Protein AF-A0A2V6JCZ1-F1 (afdb_monomer_lite)

pLDDT: mean 81.96, std 17.06, range [50.84, 98.12]

Secondary structure (DSSP, 8-state):
--S----HHHHHHHS-TT--------HHHHHHHHHHHT--------SSSS------

Radius of gyration: 14.43 Å; chains: 1; bounding box: 28×33×33 Å

Sequence (56 aa):
QKNGNVDPQEMYQVFNMGIGMVAIVAEEKAQRAISMLGAKRIGRVERGTGKVRLEF

Foldseek 3Di:
DPPDPAPPVRCVVPDVPPDPDDDDDDPVCVVVCCVVVVDDDDDHDDDDDPDDDDDD

Structure (mmCIF, N/CA/C/O backbone):
data_AF-A0A2V6JCZ1-F1
#
_entry.id   AF-A0A2V6JCZ1-F1
#
loop_
_atom_site.group_PDB
_atom_site.id
_atom_site.type_symbol
_atom_site.label_atom_id
_atom_site.label_alt_id
_atom_site.label_comp_id
_atom_site.label_asym_id
_atom_site.label_entity_id
_atom_site.label_seq_id
_atom_site.pdbx_PDB_ins_code
_atom_site.Cartn_x
_atom_site.Cartn_y
_atom_site.Cartn_z
_atom_site.occupancy
_atom_site.B_iso_or_equiv
_atom_site.auth_seq_id
_atom_site.auth_comp_id
_atom_site.auth_asym_id
_atom_site.auth_atom_id
_atom_site.pdbx_PDB_model_num
ATOM 1 N N . GLN A 1 1 ? 12.733 -15.054 -13.063 1.00 52.47 1 GLN A N 1
ATOM 2 C CA . GLN A 1 1 ? 14.167 -14.747 -13.262 1.00 52.47 1 GLN A CA 1
ATOM 3 C C . GLN A 1 1 ? 14.947 -15.788 -14.089 1.00 52.47 1 GLN A C 1
ATOM 5 O O . GLN A 1 1 ? 16.142 -15.605 -14.236 1.00 52.47 1 GLN A O 1
ATOM 10 N N . LYS A 1 2 ? 14.350 -16.857 -14.658 1.00 53.47 2 LYS A N 1
ATOM 11 C CA . LYS A 1 2 ? 15.139 -17.905 -15.353 1.00 53.47 2 LYS A CA 1
ATOM 12 C C . LYS A 1 2 ? 15.152 -17.890 -16.891 1.00 53.47 2 LYS A C 1
ATOM 14 O O . LYS A 1 2 ? 15.958 -18.617 -17.447 1.00 53.47 2 LYS A O 1
ATOM 19 N N . ASN A 1 3 ? 14.359 -17.059 -17.580 1.00 50.84 3 ASN A N 1
ATOM 20 C CA . ASN A 1 3 ? 14.259 -17.134 -19.053 1.00 50.84 3 ASN A CA 1
ATOM 21 C C . ASN A 1 3 ? 14.403 -15.797 -19.805 1.00 50.84 3 ASN A C 1
ATOM 23 O O . ASN A 1 3 ? 14.140 -15.743 -21.000 1.00 50.84 3 ASN A O 1
ATOM 27 N N . GLY A 1 4 ? 14.830 -14.724 -19.145 1.00 53.81 4 GLY A N 1
ATOM 28 C CA . GLY A 1 4 ? 15.071 -13.448 -19.811 1.00 53.81 4 GLY A CA 1
ATOM 29 C C . 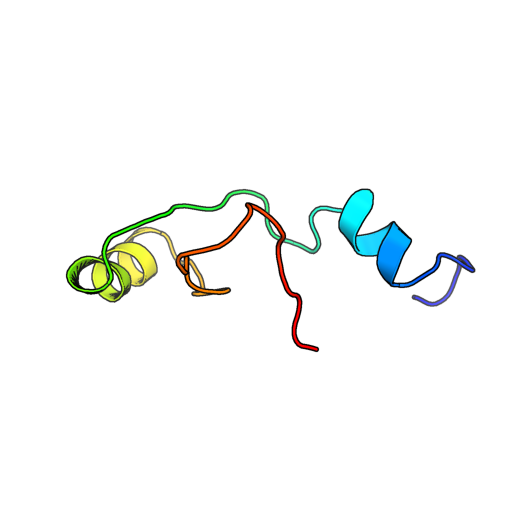GLY A 1 4 ? 16.159 -12.704 -19.069 1.00 53.81 4 GLY A C 1
ATOM 30 O O . GLY A 1 4 ? 16.065 -12.552 -17.854 1.00 53.81 4 GLY A O 1
ATOM 31 N N . ASN A 1 5 ? 17.192 -12.289 -19.791 1.00 53.56 5 ASN A N 1
ATOM 32 C CA . ASN A 1 5 ? 18.331 -11.522 -19.296 1.00 53.56 5 ASN A CA 1
ATOM 33 C C . ASN A 1 5 ? 17.910 -10.062 -19.020 1.00 53.56 5 ASN A C 1
ATOM 35 O O . ASN A 1 5 ? 18.479 -9.133 -19.579 1.00 53.56 5 ASN A O 1
ATOM 39 N N . VAL A 1 6 ? 16.826 -9.888 -18.261 1.00 58.16 6 VAL A N 1
ATOM 40 C CA . VAL A 1 6 ? 16.216 -8.596 -17.939 1.00 58.16 6 VAL A CA 1
ATOM 41 C C . VAL A 1 6 ? 16.876 -8.094 -16.665 1.00 58.16 6 VAL A C 1
ATOM 43 O O . VAL A 1 6 ? 16.904 -8.814 -15.660 1.00 58.16 6 VAL A O 1
ATOM 46 N N . ASP A 1 7 ? 17.420 -6.882 -16.720 1.00 61.62 7 ASP A N 1
ATOM 47 C CA . ASP A 1 7 ? 18.045 -6.229 -15.574 1.00 61.62 7 ASP A CA 1
ATOM 48 C C . ASP A 1 7 ? 17.041 -6.186 -14.398 1.00 61.62 7 ASP A C 1
ATOM 50 O O . ASP A 1 7 ? 15.858 -5.889 -14.608 1.00 61.62 7 ASP A O 1
ATOM 54 N N . PRO A 1 8 ? 17.448 -6.485 -13.150 1.00 59.91 8 PRO A N 1
ATOM 55 C CA . PRO A 1 8 ? 16.587 -6.324 -11.983 1.00 59.91 8 PRO A CA 1
ATOM 56 C C . PRO A 1 8 ? 15.867 -4.970 -11.922 1.00 59.91 8 PRO A C 1
ATOM 58 O O . PRO A 1 8 ? 14.714 -4.929 -11.496 1.00 59.91 8 PRO A O 1
ATOM 61 N N . GLN A 1 9 ? 16.495 -3.887 -12.393 1.00 57.66 9 GLN A N 1
ATOM 62 C CA . GLN A 1 9 ? 15.878 -2.561 -12.482 1.00 57.66 9 GLN A CA 1
ATOM 63 C C . GLN A 1 9 ? 14.780 -2.471 -13.554 1.00 57.66 9 GLN A C 1
ATOM 65 O O . GLN A 1 9 ? 13.768 -1.805 -13.324 1.00 57.66 9 GLN A O 1
ATOM 70 N N . GLU A 1 10 ? 14.921 -3.169 -14.685 1.00 53.38 10 GLU A N 1
ATOM 71 C CA . GLU A 1 10 ? 13.896 -3.225 -15.738 1.00 53.38 10 GLU A CA 1
ATOM 72 C C . GLU A 1 10 ? 12.647 -3.995 -15.281 1.00 53.38 10 GLU A C 1
ATOM 74 O O . GLU A 1 10 ? 11.526 -3.604 -15.612 1.00 53.38 10 GLU A O 1
ATOM 79 N N . MET A 1 11 ? 12.788 -5.042 -14.455 1.00 57.66 11 MET A N 1
ATOM 80 C CA . MET A 1 11 ? 11.623 -5.787 -13.948 1.00 57.66 11 MET A CA 1
ATOM 81 C C . MET A 1 11 ? 10.683 -4.924 -13.089 1.00 57.66 11 MET A C 1
ATOM 83 O O . MET A 1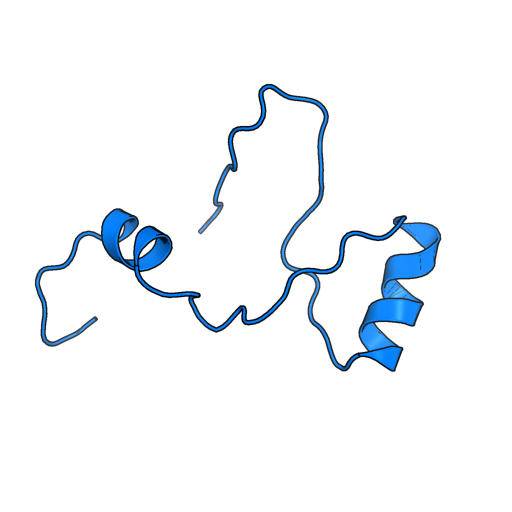 11 ? 9.469 -5.070 -13.216 1.00 57.66 11 MET A O 1
ATOM 87 N N . TYR A 1 12 ? 11.206 -4.010 -12.260 1.00 55.31 12 TYR A N 1
ATOM 88 C CA . TYR A 1 12 ? 10.382 -3.102 -11.439 1.00 55.31 12 TYR A CA 1
ATOM 89 C C . TYR A 1 12 ? 9.716 -1.983 -12.242 1.00 55.31 12 TYR A C 1
ATOM 91 O O . TYR A 1 12 ? 8.708 -1.436 -11.798 1.00 55.31 12 TYR A O 1
ATOM 99 N N . GLN A 1 13 ? 10.275 -1.617 -13.397 1.00 56.81 13 GLN A N 1
ATOM 100 C CA . GLN A 1 13 ? 9.670 -0.607 -14.265 1.00 56.81 13 GLN A CA 1
ATOM 101 C C . GLN A 1 13 ? 8.560 -1.185 -15.147 1.00 56.81 13 GLN A C 1
ATOM 103 O O . GLN A 1 13 ? 7.624 -0.464 -15.486 1.00 56.81 13 GLN A O 1
ATOM 108 N N . VAL A 1 14 ? 8.648 -2.469 -15.511 1.00 55.06 14 VAL A N 1
ATOM 109 C CA . VAL A 1 14 ? 7.732 -3.097 -16.480 1.00 55.06 14 VAL A CA 1
ATOM 110 C C . VAL A 1 14 ? 6.658 -3.958 -15.810 1.00 55.06 14 VAL A C 1
ATOM 112 O O . VAL A 1 14 ? 5.542 -4.054 -16.320 1.00 55.06 14 VAL A O 1
ATOM 115 N N . PHE A 1 15 ? 6.955 -4.570 -14.661 1.00 63.38 15 PHE A N 1
ATOM 116 C CA . PHE A 1 15 ? 6.016 -5.430 -13.949 1.00 63.38 15 PHE A CA 1
ATOM 117 C C . PHE A 1 15 ? 5.671 -4.846 -12.588 1.00 63.38 15 PHE A C 1
ATOM 119 O O . PHE A 1 15 ? 6.532 -4.445 -11.818 1.00 63.38 15 PHE A O 1
ATOM 126 N N . ASN A 1 16 ? 4.392 -4.913 -12.233 1.00 71.44 16 ASN A N 1
ATOM 127 C CA . ASN A 1 16 ? 3.887 -4.438 -10.946 1.00 71.44 16 ASN A CA 1
ATOM 128 C C . ASN A 1 16 ? 4.465 -5.197 -9.729 1.00 71.44 16 ASN A C 1
ATOM 130 O O . ASN A 1 16 ? 4.146 -4.859 -8.594 1.00 71.44 16 ASN A O 1
ATOM 134 N N . MET A 1 17 ? 5.259 -6.258 -9.936 1.00 74.62 17 MET A N 1
ATOM 135 C CA . MET A 1 17 ? 5.868 -7.090 -8.883 1.00 74.62 17 MET A CA 1
ATOM 136 C C . MET A 1 17 ? 4.857 -7.620 -7.849 1.00 74.62 17 MET A C 1
ATOM 138 O O . MET A 1 17 ? 5.176 -7.805 -6.677 1.00 74.62 17 MET A O 1
ATOM 142 N N . GLY A 1 18 ? 3.615 -7.860 -8.287 1.00 80.81 18 GLY A N 1
ATOM 143 C CA . GLY A 1 18 ? 2.505 -8.300 -7.434 1.00 80.81 18 GLY A CA 1
ATOM 144 C C . GLY A 1 18 ? 1.740 -7.173 -6.725 1.00 80.81 18 GLY A C 1
ATOM 145 O O . GLY A 1 18 ? 0.809 -7.458 -5.979 1.00 80.81 18 GLY A O 1
ATOM 146 N N . ILE A 1 19 ? 2.080 -5.903 -6.968 1.00 88.38 19 ILE A N 1
ATOM 147 C CA . ILE A 1 19 ? 1.422 -4.730 -6.376 1.00 88.38 19 ILE A CA 1
ATOM 148 C C . ILE A 1 19 ? 0.423 -4.141 -7.381 1.00 88.38 19 ILE A C 1
ATOM 150 O O . ILE A 1 19 ? 0.765 -3.307 -8.210 1.00 88.38 19 ILE A O 1
ATOM 154 N N . GLY A 1 20 ? -0.837 -4.575 -7.317 1.00 88.69 20 GLY A N 1
ATOM 155 C CA . GLY A 1 20 ? -1.892 -4.044 -8.194 1.00 88.6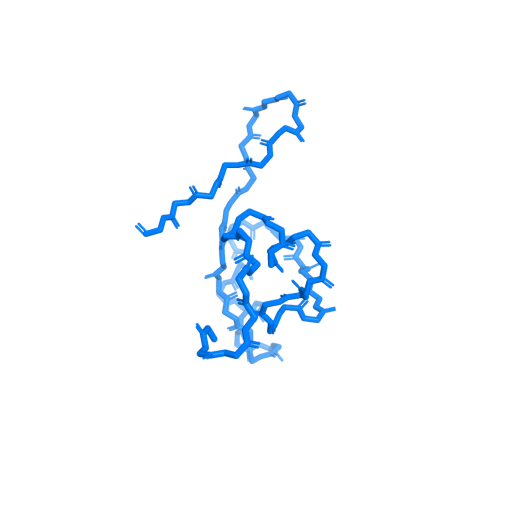9 20 GLY A CA 1
ATOM 156 C C . GLY A 1 20 ? -2.398 -2.651 -7.801 1.00 88.69 20 GLY A C 1
ATOM 157 O O . GLY A 1 20 ? -2.908 -1.919 -8.643 1.00 88.69 20 GLY A O 1
ATOM 158 N N . MET A 1 21 ? -2.267 -2.283 -6.524 1.00 92.81 21 MET A N 1
ATOM 159 C CA . MET A 1 21 ? -2.736 -1.013 -5.973 1.00 92.81 21 MET A CA 1
ATOM 160 C C . MET A 1 21 ? -1.916 -0.637 -4.736 1.00 92.81 21 MET A C 1
ATOM 162 O O . MET A 1 21 ? -1.519 -1.507 -3.960 1.00 92.81 21 MET A O 1
ATOM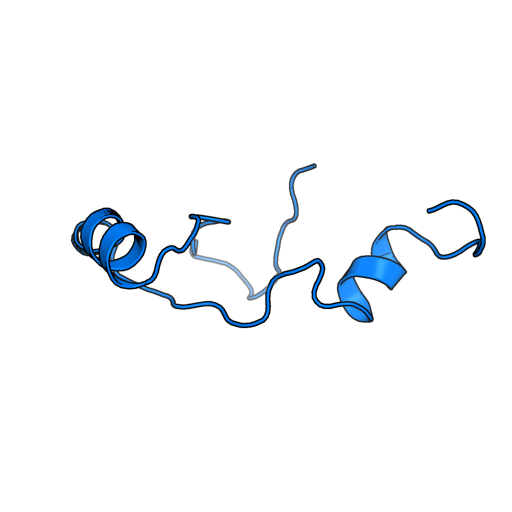 166 N N . VAL A 1 22 ? -1.711 0.665 -4.529 1.00 94.56 22 VAL A N 1
ATOM 167 C CA . VAL A 1 22 ? -1.109 1.221 -3.312 1.00 94.56 22 VAL A CA 1
ATOM 168 C C . VAL A 1 22 ? -2.077 2.221 -2.692 1.00 94.56 22 VAL A C 1
ATOM 170 O O . VAL A 1 22 ? -2.507 3.164 -3.350 1.00 94.56 22 VAL A O 1
ATOM 173 N N . ALA A 1 23 ? -2.395 2.027 -1.413 1.00 96.06 23 ALA A N 1
ATOM 174 C CA . ALA A 1 23 ? -3.145 2.986 -0.611 1.00 96.06 23 ALA A CA 1
ATOM 175 C C . ALA A 1 23 ? -2.192 3.697 0.356 1.00 96.06 23 ALA A C 1
ATOM 177 O O . ALA A 1 23 ? -1.479 3.046 1.121 1.00 96.06 23 ALA A O 1
ATOM 178 N N . ILE A 1 24 ? -2.193 5.030 0.334 1.00 96.69 24 ILE A N 1
ATOM 179 C CA . ILE A 1 24 ? -1.426 5.853 1.274 1.00 96.69 24 ILE A CA 1
ATOM 180 C C . ILE A 1 24 ? -2.372 6.2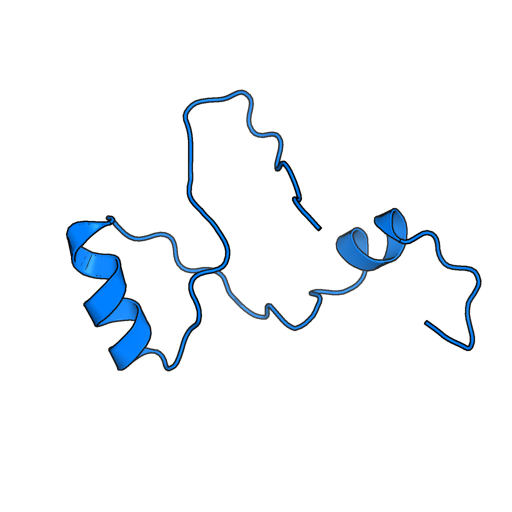90 2.387 1.00 96.69 24 ILE A C 1
ATOM 182 O O . ILE A 1 24 ? -3.392 6.930 2.133 1.00 96.69 24 ILE A O 1
ATOM 186 N N . VAL A 1 25 ? -2.037 5.933 3.623 1.00 97.31 25 VAL A N 1
ATOM 187 C CA . VAL A 1 25 ? -2.837 6.241 4.811 1.00 97.31 25 VAL A CA 1
ATOM 188 C C . VAL A 1 25 ? -1.950 6.808 5.909 1.00 97.31 25 VAL A C 1
ATOM 190 O O . VAL A 1 25 ? -0.741 6.581 5.920 1.00 97.31 25 VAL A O 1
ATOM 193 N N . ALA A 1 26 ? -2.560 7.537 6.841 1.00 97.75 26 ALA A N 1
ATOM 194 C CA . ALA A 1 26 ? -1.881 7.961 8.057 1.00 97.75 26 ALA A CA 1
ATOM 195 C C . ALA A 1 26 ? -1.488 6.740 8.914 1.00 97.75 26 ALA A C 1
ATOM 197 O O . ALA A 1 26 ? -2.207 5.734 8.925 1.00 97.75 26 ALA A O 1
ATOM 198 N N . GLU A 1 27 ? -0.354 6.822 9.616 1.00 97.12 27 GLU A N 1
ATOM 199 C CA . GLU A 1 27 ? 0.239 5.694 10.352 1.00 97.12 27 GLU A CA 1
ATOM 200 C C . GLU A 1 27 ? -0.733 5.127 11.395 1.00 97.12 27 GLU A C 1
ATOM 202 O O . GLU A 1 27 ? -0.912 3.913 11.491 1.00 97.12 27 GLU A O 1
ATOM 207 N N . GLU A 1 28 ? -1.468 5.994 12.093 1.00 97.94 28 GLU A N 1
ATOM 208 C CA . GLU A 1 28 ? -2.464 5.606 13.092 1.00 97.94 28 GLU A CA 1
ATOM 209 C C . GLU A 1 28 ? -3.648 4.813 12.507 1.00 97.94 28 GLU A C 1
ATOM 211 O O . GLU A 1 28 ? -4.365 4.124 13.233 1.00 97.94 28 GLU A O 1
ATOM 216 N N . LYS A 1 29 ? -3.850 4.859 11.182 1.00 97.94 29 LYS A N 1
ATOM 217 C CA . LYS A 1 29 ? -4.889 4.100 10.464 1.00 97.94 29 LYS A CA 1
ATOM 218 C C . LYS A 1 29 ? -4.347 2.861 9.756 1.00 97.94 29 LYS A C 1
ATOM 220 O O . LYS A 1 29 ? -5.143 2.058 9.263 1.00 97.94 29 LYS A O 1
ATOM 225 N N . ALA A 1 30 ? -3.028 2.677 9.705 1.00 97.38 30 ALA A N 1
ATOM 226 C CA . ALA A 1 30 ? -2.395 1.651 8.884 1.00 97.38 30 ALA A CA 1
ATOM 227 C C . ALA A 1 30 ? -2.847 0.236 9.264 1.00 97.38 30 ALA A C 1
ATOM 229 O O . ALA A 1 30 ? -3.212 -0.542 8.386 1.00 97.38 30 ALA A O 1
ATOM 230 N N . GLN A 1 31 ? -2.899 -0.087 10.560 1.00 97.75 31 GLN A N 1
ATOM 231 C CA . GLN A 1 31 ? -3.301 -1.425 11.003 1.00 97.75 31 GLN A CA 1
ATOM 232 C C . GLN A 1 31 ? -4.754 -1.744 10.634 1.00 97.75 31 GLN A C 1
ATOM 234 O O . GLN A 1 31 ? -5.056 -2.841 10.169 1.00 97.75 31 GLN A O 1
ATOM 239 N N . ARG A 1 32 ? -5.655 -0.767 10.786 1.00 98.12 32 ARG A N 1
ATOM 240 C CA . ARG A 1 32 ? -7.060 -0.921 10.399 1.00 98.12 32 ARG A CA 1
ATOM 241 C C . ARG A 1 32 ? -7.201 -1.126 8.891 1.00 98.12 32 ARG A C 1
ATOM 243 O O . ARG A 1 32 ? -7.943 -2.009 8.475 1.00 98.12 32 ARG A O 1
ATOM 250 N N . ALA A 1 33 ? -6.486 -0.341 8.084 1.00 97.81 33 ALA A N 1
ATOM 251 C CA . ALA A 1 33 ? -6.508 -0.464 6.628 1.00 97.81 33 ALA A CA 1
ATOM 252 C C . ALA A 1 33 ? -5.972 -1.827 6.158 1.00 97.81 33 ALA A C 1
ATOM 254 O O . ALA A 1 33 ? -6.588 -2.461 5.305 1.00 97.81 33 ALA A O 1
ATOM 255 N N . ILE A 1 34 ? -4.878 -2.306 6.761 1.00 97.56 34 ILE A N 1
ATOM 256 C CA . ILE A 1 34 ? -4.302 -3.633 6.500 1.00 97.56 34 ILE A CA 1
ATOM 257 C C . ILE A 1 34 ? -5.342 -4.730 6.738 1.00 97.56 34 ILE A C 1
ATOM 259 O O . ILE A 1 34 ? -5.592 -5.528 5.837 1.00 97.56 34 ILE A O 1
ATOM 263 N N . SER A 1 35 ? -5.992 -4.729 7.905 1.00 97.94 35 SER A N 1
ATOM 264 C CA . SER A 1 35 ? -7.004 -5.734 8.239 1.00 97.94 35 SER A CA 1
ATOM 265 C C . SER A 1 35 ? -8.230 -5.662 7.325 1.00 97.94 35 SER A C 1
ATOM 267 O O . SER A 1 35 ? -8.742 -6.697 6.916 1.00 97.94 35 SER A O 1
ATOM 269 N N . MET A 1 36 ? -8.703 -4.456 6.988 1.00 97.94 36 MET A N 1
ATOM 270 C CA . MET A 1 36 ? -9.886 -4.271 6.138 1.00 97.94 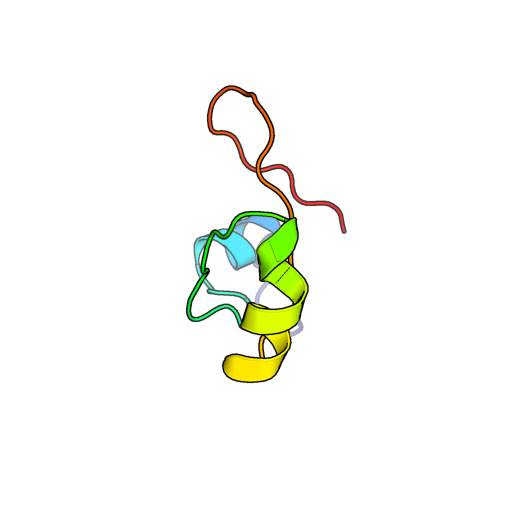36 MET A CA 1
ATOM 271 C C . MET A 1 36 ? -9.658 -4.687 4.681 1.00 97.94 36 MET A C 1
ATOM 273 O O . MET A 1 36 ? -10.588 -5.159 4.036 1.00 97.94 36 MET A O 1
ATOM 277 N N . LEU A 1 37 ? -8.449 -4.480 4.153 1.00 96.38 37 LEU A N 1
ATOM 278 C CA . LEU A 1 37 ? -8.133 -4.699 2.739 1.00 96.38 37 LEU A CA 1
ATOM 279 C C . LEU A 1 37 ? -7.420 -6.032 2.474 1.00 96.38 37 LEU A C 1
ATOM 281 O O . LEU A 1 37 ? -7.164 -6.353 1.317 1.00 96.38 37 LEU A O 1
ATOM 285 N N . GLY A 1 38 ? -7.039 -6.778 3.518 1.00 95.75 38 GLY A N 1
ATOM 286 C CA . GLY A 1 38 ? -6.150 -7.937 3.370 1.00 95.75 38 GLY A CA 1
ATOM 287 C C . GLY A 1 38 ? -4.792 -7.551 2.770 1.00 95.75 38 GLY A C 1
ATOM 288 O O . GLY A 1 38 ? -4.200 -8.317 2.014 1.00 95.75 38 GLY A O 1
ATOM 289 N N . ALA A 1 39 ? -4.329 -6.330 3.046 1.00 96.00 39 ALA A N 1
ATOM 290 C CA . ALA A 1 39 ? -3.149 -5.746 2.418 1.00 96.00 39 ALA A CA 1
ATOM 291 C C . ALA A 1 39 ? -1.868 -6.019 3.220 1.00 96.00 39 ALA A C 1
ATOM 293 O O . ALA A 1 39 ? -1.899 -6.466 4.365 1.00 96.00 39 ALA A O 1
ATOM 294 N N . LYS A 1 40 ? -0.714 -5.682 2.638 1.00 94.62 40 LYS A N 1
ATOM 295 C CA . LYS A 1 40 ? 0.585 -5.701 3.319 1.00 94.62 40 LYS A CA 1
ATOM 296 C C . LYS A 1 40 ? 1.199 -4.306 3.302 1.00 94.62 40 LYS A C 1
ATOM 298 O O . LYS A 1 40 ? 1.130 -3.605 2.296 1.00 94.62 40 LYS A O 1
ATOM 303 N N . ARG A 1 41 ? 1.840 -3.911 4.405 1.00 95.12 41 ARG A N 1
ATOM 304 C CA . ARG A 1 41 ? 2.665 -2.698 4.434 1.00 95.12 41 ARG A CA 1
ATOM 305 C C . ARG A 1 41 ? 3.937 -2.935 3.619 1.00 95.12 41 ARG A C 1
ATOM 307 O O . ARG A 1 41 ? 4.686 -3.859 3.921 1.00 95.12 41 ARG A O 1
ATOM 314 N N . ILE A 1 42 ? 4.166 -2.094 2.613 1.00 93.81 42 ILE A N 1
ATOM 315 C CA . ILE A 1 42 ? 5.306 -2.210 1.685 1.00 93.81 42 ILE A CA 1
ATOM 316 C C . ILE A 1 42 ? 6.282 -1.025 1.756 1.00 93.81 42 ILE A C 1
ATOM 318 O O . ILE A 1 42 ? 7.278 -1.020 1.046 1.00 93.81 42 ILE A O 1
ATOM 322 N N . GLY A 1 43 ? 6.013 -0.016 2.591 1.00 94.56 43 GLY A N 1
ATOM 323 C CA . GLY A 1 43 ? 6.886 1.150 2.726 1.00 94.56 43 GLY A CA 1
ATOM 324 C C . GLY A 1 43 ? 6.275 2.275 3.557 1.00 94.56 43 GLY A C 1
ATOM 325 O O . GLY A 1 43 ? 5.251 2.089 4.219 1.00 94.56 43 GLY A O 1
ATOM 326 N N . ARG A 1 44 ? 6.921 3.444 3.505 1.00 95.12 44 ARG A N 1
ATOM 327 C CA . ARG A 1 44 ? 6.488 4.700 4.135 1.00 95.12 44 ARG A CA 1
ATOM 328 C C . ARG A 1 44 ? 6.834 5.890 3.240 1.00 95.12 44 ARG A C 1
ATOM 330 O O . ARG A 1 44 ? 7.785 5.819 2.465 1.00 95.12 44 ARG A O 1
ATOM 337 N N . VAL A 1 45 ? 6.081 6.980 3.369 1.00 93.81 45 VAL A N 1
ATOM 338 C CA . VAL A 1 45 ? 6.374 8.245 2.681 1.00 93.81 45 VAL A CA 1
ATOM 339 C C . VAL A 1 45 ? 7.229 9.116 3.595 1.00 93.81 45 VAL A C 1
ATOM 341 O O . VAL A 1 45 ? 6.863 9.367 4.740 1.00 93.81 45 VAL A O 1
ATOM 344 N N . GLU A 1 46 ? 8.358 9.595 3.080 1.00 92.75 46 GLU A N 1
ATOM 345 C CA . GLU A 1 46 ? 9.242 10.539 3.766 1.00 92.75 46 GLU A CA 1
ATOM 346 C C . GLU A 1 46 ? 9.313 11.858 2.990 1.00 92.75 46 GLU A C 1
ATOM 348 O O . GLU A 1 46 ? 9.052 11.904 1.785 1.00 92.75 46 GLU A O 1
ATOM 353 N N . ARG A 1 47 ? 9.693 12.948 3.669 1.00 93.62 47 ARG A N 1
ATOM 354 C CA . ARG A 1 47 ? 10.014 14.206 2.980 1.00 93.62 47 ARG A CA 1
ATOM 355 C C . ARG A 1 47 ? 11.212 13.975 2.058 1.00 93.62 47 ARG A C 1
ATOM 357 O O . ARG A 1 47 ? 12.219 13.416 2.480 1.00 93.62 47 ARG A O 1
ATOM 364 N N . GLY A 1 48 ? 11.121 14.435 0.816 1.00 90.19 48 GLY A N 1
ATOM 365 C CA . GLY A 1 48 ? 12.174 14.233 -0.172 1.00 90.19 48 GLY A CA 1
ATOM 366 C C . GLY A 1 48 ? 11.830 14.839 -1.527 1.00 90.19 48 GLY A C 1
ATOM 367 O O . GLY A 1 48 ? 10.926 15.660 -1.642 1.00 90.19 48 GLY A O 1
ATOM 368 N N . THR A 1 49 ? 12.558 14.416 -2.559 1.00 87.12 49 THR A N 1
ATOM 369 C CA . THR A 1 49 ? 12.506 14.985 -3.918 1.00 87.12 49 THR A CA 1
ATOM 370 C C . THR A 1 49 ? 11.646 14.177 -4.899 1.00 87.12 49 THR A C 1
ATOM 372 O O . THR A 1 49 ? 11.776 14.337 -6.107 1.00 87.12 49 THR A O 1
ATOM 375 N N . GLY A 1 50 ? 10.785 13.281 -4.400 1.00 85.00 50 GLY A N 1
ATOM 376 C CA . GLY A 1 50 ? 9.914 12.439 -5.234 1.00 85.00 50 GLY A CA 1
ATOM 377 C C . GLY A 1 50 ? 10.589 11.196 -5.828 1.00 85.00 50 GLY A C 1
ATOM 378 O O . GLY A 1 50 ? 9.997 10.524 -6.667 1.00 85.00 50 GLY A O 1
ATOM 379 N N . LYS A 1 51 ? 11.812 10.863 -5.397 1.00 86.56 51 LYS A N 1
ATOM 380 C CA . LYS A 1 51 ? 12.494 9.621 -5.789 1.00 86.56 51 LYS A CA 1
ATOM 381 C C . LYS A 1 51 ? 12.190 8.494 -4.804 1.00 86.56 51 LYS A C 1
ATOM 383 O O . LYS A 1 51 ? 12.371 8.660 -3.599 1.00 86.56 51 LYS A O 1
ATOM 388 N N . VAL A 1 52 ? 11.772 7.342 -5.327 1.00 86.69 52 VAL A N 1
ATOM 389 C CA . VAL A 1 52 ? 11.581 6.111 -4.546 1.00 86.69 52 VAL A CA 1
ATOM 390 C C . VAL A 1 52 ? 12.939 5.457 -4.291 1.00 86.69 52 VAL A C 1
ATOM 392 O O . VAL A 1 52 ? 13.765 5.366 -5.197 1.00 86.69 52 VAL A O 1
ATOM 395 N N . ARG A 1 53 ? 13.166 4.995 -3.057 1.00 86.06 53 ARG A N 1
ATOM 396 C CA . ARG A 1 53 ? 14.307 4.147 -2.687 1.00 86.06 53 ARG A CA 1
ATOM 397 C C . ARG A 1 53 ? 13.790 2.737 -2.433 1.00 86.06 53 ARG A C 1
ATOM 399 O O . ARG A 1 53 ? 12.860 2.575 -1.649 1.00 86.06 53 ARG A O 1
ATOM 406 N N . LEU A 1 54 ? 14.369 1.755 -3.117 1.00 84.38 54 LEU A N 1
ATOM 407 C CA . LEU A 1 54 ? 14.057 0.340 -2.934 1.00 84.38 54 LEU A CA 1
ATOM 408 C C . LEU A 1 54 ? 15.154 -0.284 -2.067 1.00 84.38 54 LEU A C 1
ATOM 410 O O . LEU A 1 54 ? 16.334 -0.137 -2.377 1.00 84.38 54 LEU A O 1
ATOM 414 N N . GLU A 1 55 ? 14.755 -0.942 -0.983 1.00 76.88 55 GLU A N 1
ATOM 415 C CA . GLU A 1 55 ? 15.630 -1.757 -0.136 1.00 76.88 55 GLU A CA 1
ATOM 416 C C . GLU A 1 55 ? 15.306 -3.231 -0.430 1.00 76.88 55 GLU A C 1
ATOM 418 O O . GLU A 1 55 ? 14.127 -3.598 -0.458 1.00 76.88 55 GLU A O 1
ATOM 423 N N . PHE A 1 56 ? 16.336 -4.034 -0.718 1.00 65.56 56 PHE A N 1
ATOM 424 C CA . PHE A 1 56 ? 16.234 -5.447 -1.108 1.00 65.56 56 PHE A CA 1
ATOM 425 C C . PHE A 1 56 ? 16.746 -6.365 -0.003 1.00 65.56 56 PHE A C 1
ATOM 427 O O . PHE A 1 56 ? 17.792 -6.020 0.593 1.00 65.56 56 PHE A O 1
#